Protein AF-A0AAV4IBR4-F1 (afdb_monomer_lite)

pLDDT: mean 72.51, std 23.42, range [18.38, 96.25]

Structure (mmCIF, N/CA/C/O backbone):
data_AF-A0AAV4IBR4-F1
#
_entry.id   AF-A0AAV4IBR4-F1
#
loop_
_atom_site.group_PDB
_atom_site.id
_atom_site.type_symbol
_atom_site.label_atom_id
_atom_site.label_alt_id
_atom_site.label_comp_id
_atom_s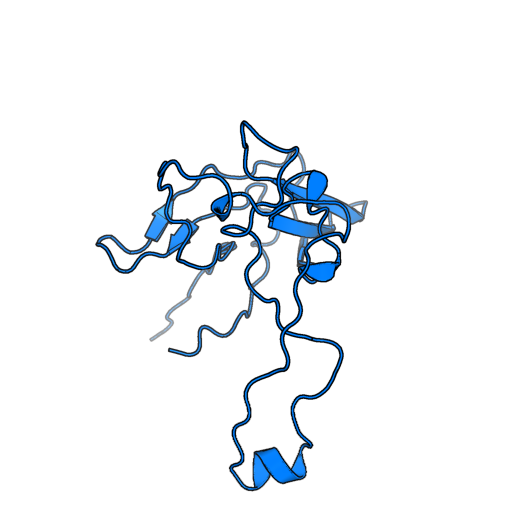ite.label_asym_id
_atom_site.label_entity_id
_atom_site.label_seq_id
_atom_site.pdbx_PDB_ins_code
_atom_site.Cartn_x
_atom_site.Cartn_y
_atom_site.Cartn_z
_atom_site.occupancy
_atom_site.B_iso_or_equiv
_atom_site.auth_seq_id
_atom_site.auth_comp_id
_atom_site.auth_asym_id
_atom_site.auth_atom_id
_atom_site.pdbx_PDB_model_num
ATOM 1 N N . MET A 1 1 ? -4.485 12.584 15.813 1.00 20.80 1 MET A N 1
ATOM 2 C CA . MET A 1 1 ? -4.751 13.015 14.426 1.00 20.80 1 MET A CA 1
ATOM 3 C C . MET A 1 1 ? -5.200 11.791 13.635 1.00 20.80 1 MET A C 1
ATOM 5 O O . MET A 1 1 ? -4.378 10.966 13.265 1.00 20.80 1 MET A O 1
ATOM 9 N N . LEU A 1 2 ? -6.513 11.580 13.497 1.00 18.38 2 LEU A N 1
ATOM 10 C CA . LEU A 1 2 ? -7.057 10.516 12.647 1.00 18.38 2 LEU A CA 1
ATOM 11 C C . LEU A 1 2 ? -6.810 10.936 11.200 1.00 18.38 2 LEU A C 1
ATOM 13 O O . LEU A 1 2 ? -7.615 11.663 10.620 1.00 18.38 2 LEU A O 1
ATOM 17 N N . VAL A 1 3 ? -5.685 10.517 10.624 1.00 21.81 3 VAL A N 1
ATOM 18 C CA . VAL A 1 3 ? -5.515 10.583 9.174 1.00 21.81 3 VAL A CA 1
ATOM 19 C C . VAL A 1 3 ? -6.497 9.565 8.604 1.00 21.81 3 VAL A C 1
ATOM 21 O O . VAL A 1 3 ? -6.212 8.370 8.523 1.00 21.81 3 VAL A O 1
ATOM 24 N N . LYS A 1 4 ? -7.716 10.027 8.296 1.00 20.81 4 LYS A N 1
ATOM 25 C CA . LYS A 1 4 ? -8.662 9.281 7.468 1.00 20.81 4 LYS A CA 1
ATOM 26 C C . LYS A 1 4 ? -7.891 8.877 6.215 1.00 20.81 4 LYS A C 1
ATOM 28 O O . LYS A 1 4 ? -7.502 9.742 5.435 1.00 20.81 4 LYS A O 1
ATOM 33 N N . LYS A 1 5 ? -7.664 7.574 6.027 1.00 30.12 5 LYS A N 1
ATOM 34 C CA . LYS A 1 5 ? -7.152 6.996 4.776 1.00 30.12 5 LYS A CA 1
ATOM 35 C C . LYS A 1 5 ? -8.236 7.083 3.694 1.00 30.12 5 LYS A C 1
ATOM 37 O O . LYS A 1 5 ? -8.685 6.070 3.177 1.00 30.12 5 LYS A O 1
ATOM 42 N N . ASN A 1 6 ? -8.684 8.293 3.384 1.00 23.34 6 ASN A N 1
ATOM 43 C CA . ASN A 1 6 ? -9.479 8.570 2.201 1.00 23.34 6 ASN A CA 1
ATOM 44 C C . ASN A 1 6 ? -8.483 8.988 1.122 1.00 23.34 6 ASN A C 1
ATOM 46 O O . ASN A 1 6 ? -8.128 10.157 1.000 1.00 23.34 6 ASN A O 1
ATOM 50 N N . ILE A 1 7 ? -7.959 7.986 0.416 1.00 37.97 7 ILE A N 1
ATOM 51 C CA . ILE A 1 7 ? -7.126 8.176 -0.769 1.00 37.97 7 ILE A CA 1
ATOM 52 C C . ILE A 1 7 ? -8.068 8.701 -1.852 1.00 37.97 7 ILE A C 1
ATOM 54 O O . ILE A 1 7 ? -8.858 7.938 -2.404 1.00 37.97 7 ILE A O 1
ATOM 58 N N . ASN A 1 8 ? -8.033 10.007 -2.107 1.00 37.84 8 ASN A N 1
ATOM 59 C CA . ASN A 1 8 ? -8.695 10.559 -3.279 1.00 37.84 8 ASN A CA 1
ATOM 60 C C . ASN A 1 8 ? -7.898 10.151 -4.523 1.00 37.84 8 ASN A C 1
ATOM 62 O O . ASN A 1 8 ? -6.667 10.196 -4.541 1.00 37.84 8 ASN A O 1
ATOM 66 N N . TYR A 1 9 ? -8.640 9.672 -5.519 1.00 44.72 9 TYR A N 1
ATOM 67 C CA . TYR A 1 9 ? -8.151 9.147 -6.786 1.00 44.72 9 TYR A CA 1
ATOM 68 C C . TYR A 1 9 ? -7.224 10.152 -7.479 1.00 44.72 9 TYR A C 1
ATOM 70 O O . TYR A 1 9 ? -7.432 11.360 -7.342 1.00 44.72 9 TYR A O 1
ATOM 78 N N . PRO A 1 10 ? -6.216 9.687 -8.236 1.00 53.97 10 PRO A N 1
ATOM 79 C CA . PRO A 1 10 ? -5.405 10.608 -9.011 1.00 53.97 10 PRO A CA 1
ATOM 80 C C . PRO A 1 10 ? -6.324 11.343 -9.998 1.00 53.97 10 PRO A C 1
ATOM 82 O O . PRO A 1 10 ? -7.339 10.783 -10.424 1.00 53.97 10 PRO A O 1
ATOM 85 N N . SER A 1 11 ? -6.022 12.604 -10.319 1.00 55.28 11 SER A N 1
ATOM 86 C CA . SER A 1 11 ? -6.876 13.374 -11.225 1.00 55.28 11 SER A CA 1
ATOM 87 C C . SER A 1 11 ? -6.986 12.653 -12.563 1.00 55.28 11 SER A C 1
ATOM 89 O O . SER A 1 11 ? -5.979 12.240 -13.139 1.00 55.28 11 SER A O 1
ATOM 91 N N . GLN A 1 12 ? -8.219 12.476 -13.035 1.00 61.97 12 GLN A N 1
ATOM 92 C CA . GLN A 1 12 ? -8.509 11.916 -14.349 1.00 61.97 12 GLN A CA 1
ATOM 93 C C . GLN A 1 12 ? -7.636 12.614 -15.403 1.00 61.97 12 GLN A C 1
ATOM 95 O O . GLN A 1 12 ? -7.651 13.839 -15.504 1.00 61.97 12 GLN A O 1
ATOM 100 N N . GLY A 1 13 ? -6.859 11.840 -16.162 1.00 67.06 13 GLY A N 1
ATOM 101 C CA . GLY A 1 13 ? -5.934 12.366 -17.170 1.00 67.06 13 GLY A CA 1
ATOM 102 C C . GLY A 1 13 ? -4.465 12.444 -16.736 1.00 67.06 13 GLY A C 1
ATOM 103 O O . GLY A 1 13 ? -3.596 12.611 -17.596 1.00 67.06 13 GLY A O 1
ATOM 104 N N . ASP A 1 14 ? -4.148 12.272 -15.449 1.00 74.62 14 ASP A N 1
ATOM 105 C CA . ASP A 1 14 ? -2.760 12.251 -14.982 1.00 74.62 14 ASP A CA 1
ATOM 106 C C . ASP A 1 14 ? -2.045 10.964 -15.446 1.00 74.62 14 ASP A C 1
ATOM 108 O O . ASP A 1 14 ? -2.630 9.891 -15.585 1.00 74.62 14 ASP A O 1
ATOM 112 N N . ARG A 1 15 ? -0.734 11.057 -15.685 1.00 83.31 15 ARG A N 1
ATOM 113 C CA . ARG A 1 15 ? 0.138 9.910 -16.031 1.00 83.31 15 ARG A CA 1
ATOM 114 C C . ARG A 1 15 ? 1.161 9.600 -14.944 1.00 83.31 15 ARG A C 1
ATOM 116 O O . ARG A 1 15 ? 2.048 8.769 -15.125 1.00 83.31 15 ARG A O 1
ATOM 123 N N . ILE A 1 16 ? 1.088 10.322 -13.831 1.00 81.69 16 ILE A N 1
ATOM 124 C CA . ILE A 1 16 ? 2.091 10.295 -12.775 1.00 81.69 16 ILE A CA 1
ATOM 125 C C . ILE A 1 16 ? 1.373 10.174 -11.439 1.00 81.69 16 ILE A C 1
ATOM 127 O O . ILE A 1 16 ? 0.507 10.984 -11.119 1.00 81.69 16 ILE A O 1
ATOM 131 N N . ILE A 1 17 ? 1.762 9.178 -10.650 1.00 79.56 17 ILE A N 1
ATOM 132 C CA . ILE A 1 17 ? 1.377 9.077 -9.247 1.00 79.56 17 ILE A CA 1
ATOM 133 C C . ILE A 1 17 ? 2.534 9.650 -8.437 1.00 79.56 17 ILE A C 1
ATOM 135 O O . ILE A 1 17 ? 3.619 9.069 -8.374 1.00 79.56 17 ILE A O 1
ATOM 139 N N . ASN A 1 18 ? 2.302 10.818 -7.844 1.00 79.06 18 ASN A N 1
ATOM 140 C CA . ASN A 1 18 ? 3.243 11.401 -6.897 1.00 79.06 18 ASN A CA 1
ATOM 141 C C . ASN A 1 18 ? 3.145 10.655 -5.566 1.00 79.06 18 ASN A C 1
ATOM 143 O O . ASN A 1 18 ? 2.062 10.266 -5.134 1.00 79.06 18 ASN A O 1
ATOM 147 N N . THR A 1 19 ? 4.291 10.452 -4.935 1.00 73.69 19 THR A N 1
ATOM 148 C CA . THR A 1 19 ? 4.430 9.736 -3.667 1.00 73.69 19 THR A CA 1
ATOM 149 C C . THR A 1 19 ? 5.202 10.614 -2.706 1.00 73.69 19 THR A C 1
ATOM 151 O O . THR A 1 19 ? 6.195 11.221 -3.105 1.00 73.69 19 THR A O 1
ATOM 154 N N . TYR A 1 20 ? 4.757 10.660 -1.457 1.00 76.88 20 TYR A N 1
ATOM 155 C CA . TYR A 1 20 ? 5.366 11.471 -0.416 1.00 76.88 20 TYR A CA 1
ATOM 156 C C . TYR A 1 20 ? 5.547 10.632 0.841 1.00 76.88 20 TYR A C 1
ATOM 158 O O . TYR A 1 20 ? 4.702 9.799 1.167 1.00 76.88 20 TYR A O 1
ATOM 166 N N . GLU A 1 21 ? 6.636 10.874 1.547 1.00 75.62 21 GLU A N 1
ATOM 167 C CA . GLU A 1 21 ? 6.877 10.372 2.887 1.00 75.62 21 GLU A CA 1
ATOM 168 C C . GLU A 1 21 ? 6.500 11.456 3.896 1.00 75.62 21 GLU A C 1
ATOM 170 O O . GLU A 1 21 ? 6.821 12.631 3.712 1.00 75.62 21 GLU A O 1
ATOM 175 N N . VAL A 1 22 ? 5.776 11.057 4.941 1.00 76.75 22 VAL A N 1
ATOM 176 C CA . VAL A 1 22 ? 5.350 11.955 6.016 1.00 76.75 22 VAL A CA 1
ATOM 177 C C . VAL A 1 22 ? 6.250 11.718 7.223 1.00 76.75 22 VAL A C 1
ATOM 179 O O . VAL A 1 22 ? 6.359 10.579 7.672 1.00 76.75 22 VAL A O 1
ATOM 182 N N . SER A 1 23 ? 6.859 12.773 7.758 1.00 76.44 23 SER A N 1
ATOM 183 C CA . SER A 1 23 ? 7.702 12.725 8.959 1.00 76.44 23 SER A CA 1
ATOM 184 C C . SER A 1 23 ? 7.342 13.848 9.934 1.00 76.44 23 SER A C 1
ATOM 186 O O . SER A 1 23 ? 6.722 14.848 9.571 1.00 76.44 23 SER A O 1
ATOM 188 N N . GLU A 1 24 ? 7.728 13.680 11.196 1.00 80.94 24 GLU A N 1
ATOM 189 C CA . GLU A 1 24 ? 7.592 14.710 12.233 1.00 80.94 24 GLU A CA 1
ATOM 190 C C . GLU A 1 24 ? 8.640 15.823 12.079 1.00 80.94 24 GLU A C 1
ATOM 192 O O . GLU A 1 24 ? 8.451 16.920 12.595 1.00 80.94 24 GLU A O 1
ATOM 197 N N . GLU A 1 25 ? 9.709 15.572 11.323 1.00 80.06 25 GLU A N 1
ATOM 198 C CA . GLU A 1 25 ? 10.757 16.549 11.024 1.00 80.06 25 GLU A CA 1
ATOM 199 C C . GLU A 1 25 ? 10.328 17.495 9.897 1.00 80.06 25 GLU A C 1
ATOM 201 O O . GLU A 1 25 ? 9.727 17.056 8.916 1.00 80.06 25 GLU A O 1
ATOM 206 N N . GLU A 1 26 ? 10.653 18.785 10.006 1.00 77.12 26 GLU A N 1
ATOM 207 C CA . GLU A 1 26 ? 10.455 19.766 8.929 1.00 77.12 26 GLU A CA 1
ATOM 208 C C . GLU A 1 26 ? 11.218 19.325 7.657 1.00 77.12 26 GLU A C 1
ATOM 210 O O . GLU A 1 26 ? 12.366 18.888 7.775 1.00 77.12 26 GLU A O 1
ATOM 215 N N . PRO A 1 27 ? 10.647 19.415 6.433 1.00 85.06 27 PRO A N 1
ATOM 216 C CA . PRO A 1 27 ? 9.380 20.043 6.017 1.00 85.06 27 PRO A CA 1
ATOM 217 C C . PRO A 1 27 ? 8.115 19.167 6.139 1.00 85.06 27 PRO A C 1
ATOM 219 O O . PRO A 1 27 ? 7.102 19.458 5.503 1.00 85.06 27 PRO A O 1
ATOM 222 N N . HIS A 1 28 ? 8.151 18.093 6.927 1.00 74.69 28 HIS A N 1
ATOM 223 C CA . HIS A 1 28 ? 7.089 17.106 7.182 1.00 74.69 28 HIS A CA 1
ATOM 224 C C . HIS A 1 28 ? 6.661 16.247 5.990 1.00 74.69 28 HIS A C 1
ATOM 226 O O . HIS A 1 28 ? 6.242 15.110 6.186 1.00 74.69 28 HIS A O 1
ATOM 232 N N . LEU A 1 29 ? 6.758 16.760 4.763 1.00 74.81 29 LEU A N 1
ATOM 233 C CA . LEU A 1 29 ? 6.446 16.054 3.526 1.00 74.81 29 LEU A CA 1
ATOM 234 C C . LEU A 1 29 ? 7.687 15.978 2.642 1.00 74.81 29 LEU A C 1
ATOM 236 O O . LEU A 1 29 ? 8.153 16.981 2.103 1.00 74.81 29 LEU A O 1
ATOM 240 N N . PHE A 1 30 ? 8.183 14.766 2.440 1.00 74.00 30 PHE A N 1
ATOM 241 C CA . PHE A 1 30 ? 9.359 14.488 1.632 1.00 74.00 30 PHE A CA 1
ATOM 242 C C . PHE A 1 30 ? 8.912 13.848 0.323 1.00 74.00 30 PHE A C 1
ATOM 244 O O . PHE A 1 30 ? 8.272 12.799 0.316 1.00 74.00 30 PHE A O 1
ATOM 251 N N . ALA A 1 31 ? 9.200 14.494 -0.807 1.00 74.56 31 ALA A N 1
ATOM 252 C CA . ALA A 1 31 ? 8.838 13.950 -2.110 1.00 74.56 31 ALA A CA 1
ATOM 253 C C . ALA A 1 31 ? 9.668 12.694 -2.415 1.00 74.56 31 ALA A C 1
ATOM 255 O O . ALA A 1 31 ? 10.898 12.738 -2.431 1.00 74.56 31 ALA A O 1
ATOM 256 N N . CYS A 1 32 ? 8.992 11.582 -2.694 1.00 74.69 32 CYS A N 1
ATOM 257 C CA . CYS A 1 32 ? 9.620 10.350 -3.159 1.00 74.69 32 CYS A CA 1
ATOM 258 C C . CYS A 1 32 ? 9.630 10.291 -4.696 1.00 74.69 32 CYS A C 1
ATOM 260 O O . CYS A 1 32 ? 9.004 11.106 -5.380 1.00 74.69 32 CYS A O 1
ATOM 262 N N . ALA A 1 33 ? 10.325 9.295 -5.250 1.00 76.44 33 ALA A N 1
ATOM 263 C CA . ALA A 1 33 ? 10.396 9.092 -6.693 1.00 76.44 33 ALA A CA 1
ATOM 264 C C . ALA A 1 33 ? 8.989 8.898 -7.304 1.00 76.44 33 ALA A C 1
ATOM 266 O O . ALA A 1 33 ? 8.276 7.982 -6.892 1.00 76.44 33 ALA A O 1
ATOM 267 N N . PRO A 1 34 ? 8.583 9.718 -8.293 1.00 76.88 34 PRO A N 1
ATOM 268 C CA . PRO A 1 34 ? 7.250 9.629 -8.873 1.00 76.88 34 PRO A CA 1
ATOM 269 C C . PRO A 1 34 ? 7.090 8.350 -9.697 1.00 76.88 34 PRO A C 1
ATOM 271 O O . PRO A 1 34 ? 7.967 7.987 -10.486 1.00 76.88 34 PRO A O 1
ATOM 274 N N . PHE A 1 35 ? 5.927 7.712 -9.584 1.00 77.88 35 PHE A N 1
ATOM 275 C CA . PHE A 1 35 ? 5.580 6.554 -10.398 1.00 77.88 35 PHE A CA 1
ATOM 276 C C . PHE A 1 35 ? 4.972 7.023 -11.724 1.00 77.88 35 PHE A C 1
ATOM 278 O O . PHE A 1 35 ? 3.875 7.586 -11.755 1.00 77.88 35 PHE A O 1
ATOM 285 N N . LYS A 1 36 ? 5.704 6.826 -12.822 1.00 84.62 36 LYS A N 1
ATOM 286 C CA . LYS A 1 36 ? 5.307 7.263 -14.167 1.00 84.62 36 LYS A CA 1
ATOM 287 C C . LYS A 1 36 ? 4.645 6.126 -14.935 1.00 84.62 36 LYS A C 1
ATOM 289 O O . LYS A 1 36 ? 5.065 4.978 -14.848 1.00 84.62 36 LYS A O 1
ATOM 294 N N . MET A 1 37 ? 3.628 6.473 -15.709 1.00 84.19 37 MET A N 1
ATOM 295 C CA . MET A 1 37 ? 2.826 5.554 -16.506 1.00 84.19 37 MET A CA 1
ATOM 296 C C . MET A 1 37 ? 2.770 6.043 -17.954 1.00 84.19 37 MET A C 1
ATOM 298 O O . MET A 1 37 ? 2.839 7.243 -18.212 1.00 84.19 37 MET A O 1
ATOM 302 N N . GLU A 1 38 ? 2.652 5.116 -18.902 1.00 87.06 38 GLU A N 1
ATOM 303 C CA . GLU A 1 38 ? 2.557 5.456 -20.329 1.00 87.06 38 GLU A CA 1
ATOM 304 C C . GLU A 1 38 ? 1.183 6.037 -20.680 1.00 87.06 38 GLU A C 1
ATOM 306 O O . GLU A 1 38 ? 1.072 7.033 -21.398 1.00 87.06 38 GLU A O 1
ATOM 311 N N . THR A 1 39 ? 0.135 5.432 -20.122 1.00 86.62 39 THR A N 1
ATOM 312 C CA . THR A 1 39 ? -1.265 5.782 -20.348 1.00 86.62 39 THR A CA 1
ATOM 313 C C . THR A 1 39 ? -1.804 6.673 -19.234 1.00 86.62 39 THR A C 1
ATOM 315 O O . THR A 1 39 ? -1.338 6.642 -18.090 1.00 86.62 39 THR A O 1
ATOM 318 N N . ALA A 1 40 ? -2.778 7.514 -19.585 1.00 85.31 40 ALA A N 1
ATOM 319 C CA . ALA A 1 40 ? -3.481 8.334 -18.610 1.00 85.31 40 ALA A CA 1
ATOM 320 C C . ALA A 1 40 ? -4.355 7.453 -17.715 1.00 85.31 40 ALA A C 1
ATOM 322 O O . ALA A 1 40 ? -4.995 6.509 -18.179 1.00 85.31 40 ALA A O 1
ATOM 323 N N . LEU A 1 41 ? -4.378 7.770 -16.426 1.00 81.81 41 LEU A N 1
ATOM 324 C CA . LEU A 1 41 ? -5.268 7.117 -15.483 1.00 81.81 41 LEU A CA 1
ATOM 325 C C . LEU A 1 41 ? -6.663 7.746 -15.555 1.00 81.81 41 LEU A C 1
ATOM 327 O O . LEU A 1 41 ? -6.819 8.968 -15.622 1.00 81.81 41 LEU A O 1
ATOM 331 N N . GLN A 1 42 ? -7.680 6.901 -15.465 1.00 85.31 42 GLN A N 1
ATOM 332 C CA . GLN A 1 42 ? -9.051 7.325 -15.185 1.00 85.31 42 GLN A CA 1
ATOM 333 C C . GLN A 1 42 ? -9.399 7.152 -13.704 1.00 85.31 42 GLN A C 1
ATOM 335 O O . GLN A 1 42 ? -10.201 7.899 -13.155 1.00 85.31 42 GLN A O 1
ATOM 340 N N . GLY A 1 43 ? -8.772 6.177 -13.044 1.00 81.00 43 GLY A N 1
ATOM 341 C CA . GLY A 1 43 ? -8.950 5.910 -11.624 1.00 81.00 43 GLY A CA 1
ATOM 342 C C . GLY A 1 43 ? -7.939 4.891 -11.114 1.00 81.00 43 GLY A C 1
ATOM 343 O O . GLY A 1 43 ? -7.335 4.153 -11.890 1.00 81.00 43 GLY A O 1
ATOM 344 N N . VAL A 1 44 ? -7.739 4.854 -9.798 1.00 81.62 44 VAL A N 1
ATOM 345 C CA . VAL A 1 44 ? -6.855 3.894 -9.121 1.00 81.62 44 VAL A CA 1
ATOM 346 C C . VAL A 1 44 ? -7.494 3.444 -7.813 1.00 81.62 44 VAL A C 1
ATOM 348 O O . VAL A 1 44 ? -7.894 4.273 -7.006 1.00 81.62 44 VAL A O 1
ATOM 351 N N . SER A 1 45 ? -7.549 2.139 -7.566 1.00 83.50 45 SER A N 1
ATOM 352 C CA . SER A 1 45 ? -8.026 1.568 -6.308 1.00 83.50 45 SER A CA 1
ATOM 353 C C . SER A 1 45 ? -6.927 0.748 -5.648 1.00 83.50 45 SER A C 1
ATOM 355 O O . SER A 1 45 ? -6.431 -0.216 -6.229 1.00 83.50 45 SER A O 1
ATOM 357 N N . PHE A 1 46 ? -6.540 1.125 -4.430 1.00 83.00 46 PHE A N 1
ATOM 358 C CA . PHE A 1 46 ? -5.558 0.375 -3.653 1.00 83.00 46 PHE A CA 1
ATOM 359 C C . PHE A 1 46 ? -6.185 -0.851 -3.004 1.00 83.00 46 PHE A C 1
ATOM 361 O O . PHE A 1 46 ? -7.277 -0.804 -2.438 1.00 83.00 46 PHE A O 1
ATOM 368 N N . LEU A 1 47 ? -5.444 -1.951 -3.043 1.00 83.81 47 LEU A N 1
ATOM 369 C CA . LEU A 1 47 ? -5.831 -3.196 -2.414 1.00 83.81 47 LEU A CA 1
ATOM 370 C C . LEU A 1 47 ? -5.359 -3.254 -0.951 1.00 83.81 47 LEU A C 1
ATOM 372 O O . LEU A 1 47 ? -4.374 -2.610 -0.577 1.00 83.81 47 LEU A O 1
ATOM 376 N N . PRO A 1 48 ? -6.024 -4.058 -0.101 1.00 86.19 48 PRO A N 1
ATOM 377 C CA . PRO A 1 48 ? -5.609 -4.235 1.286 1.00 86.19 48 PRO A CA 1
ATOM 378 C C . PRO A 1 48 ? -4.192 -4.811 1.402 1.00 86.19 48 PRO A C 1
ATOM 380 O O . PRO A 1 48 ? -3.820 -5.719 0.666 1.00 86.19 48 PRO A O 1
ATOM 383 N N . LYS A 1 49 ? -3.428 -4.383 2.412 1.00 82.19 49 LYS A N 1
ATOM 384 C CA . LYS A 1 49 ? -2.028 -4.809 2.617 1.00 82.19 49 LYS A CA 1
ATOM 385 C C . LYS A 1 49 ? -1.834 -6.338 2.646 1.00 82.19 49 LYS A C 1
ATOM 387 O O . LYS A 1 49 ? -0.803 -6.828 2.207 1.00 82.19 49 LYS A O 1
ATOM 392 N N . ARG A 1 50 ? -2.845 -7.099 3.086 1.00 86.44 50 ARG A N 1
ATOM 393 C CA . ARG A 1 50 ? -2.821 -8.576 3.128 1.00 86.44 50 ARG A CA 1
ATOM 394 C C . ARG A 1 50 ? -2.641 -9.258 1.768 1.00 86.44 50 ARG A C 1
ATOM 396 O O . ARG A 1 50 ? -2.307 -10.433 1.746 1.00 86.44 50 ARG A O 1
ATOM 403 N N . VAL A 1 51 ? -2.951 -8.575 0.661 1.00 89.50 51 VAL A N 1
ATOM 404 C CA . VAL A 1 51 ? -2.779 -9.139 -0.689 1.00 89.50 51 VAL A CA 1
ATOM 405 C C . VAL A 1 51 ? -1.424 -8.797 -1.305 1.00 89.50 51 VAL A C 1
ATOM 407 O O . VAL A 1 51 ? -1.145 -9.243 -2.415 1.00 89.50 51 VAL A O 1
ATOM 410 N N . CYS A 1 52 ? -0.618 -7.977 -0.624 1.00 88.12 52 CYS A N 1
ATOM 411 C CA . CYS A 1 52 ? 0.708 -7.622 -1.103 1.00 88.12 52 CYS A CA 1
ATOM 412 C C . CYS A 1 52 ? 1.652 -8.824 -0.987 1.00 88.12 52 CYS A C 1
ATOM 414 O O . CYS A 1 52 ? 1.591 -9.584 -0.018 1.00 88.12 52 CYS A O 1
ATOM 416 N N . ASP A 1 53 ? 2.546 -8.969 -1.956 1.00 92.19 53 ASP A N 1
ATOM 417 C CA . ASP A 1 53 ? 3.613 -9.958 -1.921 1.00 92.19 53 ASP A CA 1
ATOM 418 C C . ASP A 1 53 ? 4.741 -9.490 -0.992 1.00 92.19 53 ASP A C 1
ATOM 420 O O . ASP A 1 53 ? 5.582 -8.654 -1.330 1.00 92.19 53 ASP A O 1
ATOM 424 N N . VAL A 1 54 ? 4.743 -10.060 0.210 1.00 91.25 54 VAL A N 1
ATOM 425 C CA . VAL A 1 54 ? 5.722 -9.768 1.260 1.00 91.25 54 VAL A CA 1
ATOM 426 C C . VAL A 1 54 ? 7.140 -10.190 0.864 1.00 91.25 54 VAL A C 1
ATOM 428 O O . VAL A 1 54 ? 8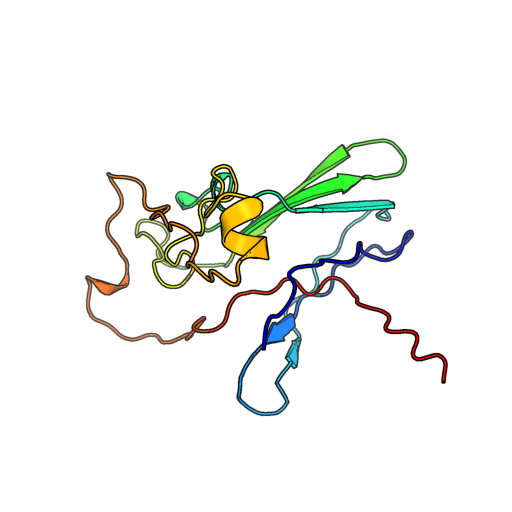.101 -9.544 1.278 1.00 91.25 54 VAL A O 1
ATOM 431 N N . ARG A 1 55 ? 7.292 -11.241 0.048 1.00 90.94 55 ARG A N 1
ATOM 432 C CA . ARG A 1 55 ? 8.611 -11.732 -0.387 1.00 90.94 55 ARG A CA 1
ATOM 433 C C . ARG A 1 55 ? 9.213 -10.837 -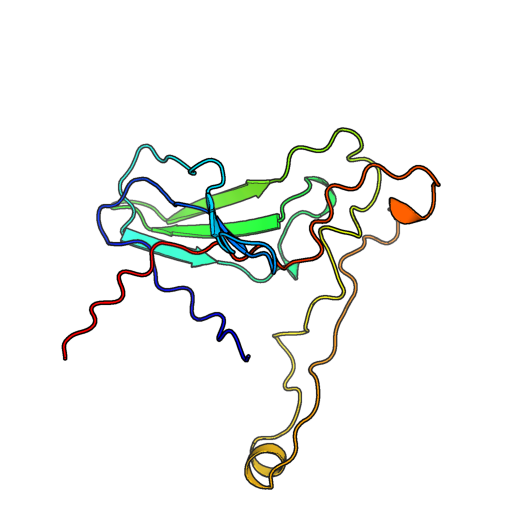1.456 1.00 90.94 55 ARG A C 1
ATOM 435 O O . ARG A 1 55 ? 10.418 -10.616 -1.464 1.00 90.94 55 ARG A O 1
ATOM 442 N N . ALA A 1 56 ? 8.368 -10.287 -2.323 1.00 90.19 56 ALA A N 1
ATOM 443 C CA . ALA A 1 56 ? 8.770 -9.293 -3.311 1.00 90.19 56 ALA A CA 1
ATOM 444 C C . ALA A 1 56 ? 8.970 -7.886 -2.714 1.00 90.19 56 ALA A C 1
ATOM 446 O O . ALA A 1 56 ? 9.270 -6.949 -3.451 1.00 90.19 56 ALA A O 1
ATOM 447 N N . VAL A 1 57 ? 8.804 -7.716 -1.394 1.00 86.69 57 VAL A N 1
ATOM 448 C CA . VAL A 1 57 ? 8.881 -6.414 -0.713 1.00 86.69 57 VAL A CA 1
ATOM 449 C C . VAL A 1 57 ? 7.888 -5.404 -1.325 1.00 86.69 57 VAL A C 1
ATOM 451 O O . VAL A 1 57 ? 8.149 -4.204 -1.459 1.00 86.69 57 VAL A O 1
ATOM 454 N N . GLU A 1 58 ? 6.710 -5.900 -1.720 1.00 85.56 58 GLU A N 1
ATOM 455 C CA . GLU A 1 58 ? 5.607 -5.081 -2.214 1.00 85.56 58 GLU A CA 1
ATOM 456 C C . GLU A 1 58 ? 4.932 -4.358 -1.045 1.00 85.56 58 GLU A C 1
ATOM 458 O O . GLU A 1 58 ? 4.340 -4.969 -0.148 1.00 85.56 58 GLU A O 1
ATOM 463 N N . VAL A 1 59 ? 5.011 -3.030 -1.043 1.00 83.94 59 VAL A N 1
ATOM 464 C CA . VAL A 1 59 ? 4.428 -2.192 0.007 1.00 83.94 59 VAL A CA 1
ATOM 465 C C . VAL A 1 59 ? 3.000 -1.767 -0.306 1.00 83.94 59 VAL A C 1
ATOM 467 O O . VAL A 1 59 ? 2.236 -1.525 0.632 1.00 83.94 59 VAL A O 1
ATOM 470 N N . ALA A 1 60 ? 2.623 -1.703 -1.578 1.00 85.50 60 ALA A N 1
ATOM 471 C CA . ALA A 1 60 ? 1.256 -1.440 -1.992 1.00 85.50 60 ALA A CA 1
ATOM 472 C C . ALA A 1 60 ? 0.966 -2.121 -3.327 1.00 85.50 60 ALA A C 1
ATOM 474 O O . ALA A 1 60 ? 1.827 -2.198 -4.201 1.00 85.50 60 ALA A O 1
ATOM 475 N N . ARG A 1 61 ? -0.283 -2.554 -3.485 1.00 85.25 61 ARG A N 1
ATOM 476 C CA . ARG A 1 61 ? -0.835 -3.045 -4.743 1.00 85.25 61 ARG A CA 1
ATOM 477 C C . ARG A 1 61 ? -2.096 -2.264 -5.055 1.00 85.25 61 ARG A C 1
ATOM 479 O O . ARG A 1 61 ? -2.866 -1.961 -4.144 1.00 85.25 61 ARG A O 1
ATOM 486 N N . ALA A 1 62 ? -2.322 -1.947 -6.316 1.00 85.38 62 ALA A N 1
ATOM 487 C CA . ALA A 1 62 ? -3.516 -1.255 -6.763 1.00 85.38 62 ALA A CA 1
ATOM 488 C C . ALA A 1 62 ? -3.983 -1.781 -8.120 1.00 85.38 62 ALA A C 1
ATOM 490 O O . ALA A 1 62 ? -3.229 -2.415 -8.850 1.00 85.38 62 ALA A O 1
ATOM 491 N N . TRP A 1 63 ? -5.230 -1.488 -8.458 1.00 86.94 63 TRP A N 1
ATOM 492 C CA . TRP A 1 63 ? -5.741 -1.587 -9.817 1.00 86.94 63 TRP A CA 1
ATOM 493 C C . TRP A 1 63 ? -5.891 -0.182 -10.376 1.00 86.94 63 TRP A C 1
ATOM 495 O O . TRP A 1 63 ? -6.497 0.667 -9.722 1.00 86.94 63 TRP A O 1
ATOM 505 N N . ARG A 1 64 ? -5.354 0.067 -11.569 1.00 85.50 64 ARG A N 1
ATOM 506 C CA . ARG A 1 64 ? -5.642 1.279 -12.336 1.00 85.50 64 ARG A CA 1
ATOM 507 C C . ARG A 1 64 ? -6.668 0.991 -13.417 1.00 85.50 64 ARG A C 1
ATOM 509 O O . ARG A 1 64 ? -6.645 -0.073 -14.030 1.00 85.50 64 ARG A O 1
ATOM 516 N N . LEU A 1 65 ? -7.529 1.965 -13.658 1.00 86.62 65 LEU A N 1
ATOM 517 C CA . LEU A 1 65 ? -8.420 2.013 -14.803 1.00 86.62 65 LEU A CA 1
ATOM 518 C C . LEU A 1 65 ? -7.784 2.901 -15.873 1.00 86.62 65 LEU A C 1
ATOM 520 O O . LEU A 1 65 ? -7.427 4.050 -15.591 1.00 86.62 65 LEU A O 1
ATOM 524 N N . THR A 1 66 ? -7.640 2.356 -17.075 1.00 87.62 66 THR A N 1
ATOM 525 C CA . THR A 1 66 ? -7.256 3.082 -18.290 1.00 87.62 66 THR A CA 1
ATOM 526 C C . THR A 1 66 ? -8.484 3.254 -19.189 1.00 87.62 66 THR A C 1
ATOM 528 O O . THR A 1 66 ? -9.576 2.797 -18.855 1.00 87.62 66 THR A O 1
ATOM 531 N N . ASP A 1 67 ? -8.308 3.870 -20.358 1.00 87.31 67 ASP A N 1
ATOM 532 C CA . ASP A 1 67 ? -9.376 4.014 -21.355 1.00 87.31 67 ASP A CA 1
ATOM 533 C C . ASP A 1 67 ? -9.925 2.675 -21.875 1.00 87.31 67 ASP A C 1
ATOM 535 O O . ASP A 1 67 ? -11.054 2.616 -22.368 1.00 87.31 67 ASP A O 1
ATOM 539 N N . HIS A 1 68 ? -9.136 1.600 -21.800 1.00 89.12 68 HIS A N 1
ATOM 540 C CA . HIS A 1 68 ? -9.443 0.337 -22.479 1.00 89.12 68 HIS A CA 1
ATOM 541 C C . HIS A 1 68 ? -9.291 -0.904 -21.593 1.00 89.12 68 HIS A C 1
ATOM 543 O O . HIS A 1 68 ? -9.708 -1.991 -21.991 1.00 89.12 68 HIS A O 1
ATOM 549 N N . SER A 1 69 ? -8.680 -0.780 -20.415 1.00 92.38 69 SER A N 1
ATOM 550 C CA . SER A 1 69 ? -8.279 -1.921 -19.594 1.00 92.38 69 SER A CA 1
ATOM 551 C C . SER A 1 69 ? -8.244 -1.584 -18.103 1.00 92.38 69 SER A C 1
ATOM 553 O O . SER A 1 69 ? -8.142 -0.429 -17.684 1.00 92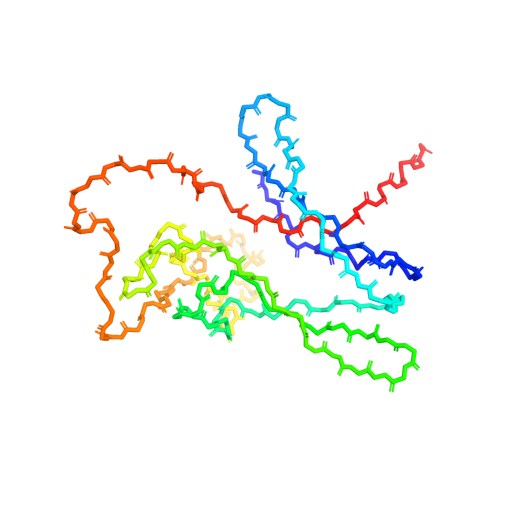.38 69 SER A O 1
ATOM 555 N N . VAL A 1 70 ? -8.292 -2.636 -17.286 1.00 92.00 70 VAL A N 1
ATOM 556 C CA . VAL A 1 70 ? -7.943 -2.578 -15.865 1.00 92.00 70 VAL A CA 1
ATOM 557 C C . VAL A 1 70 ? -6.596 -3.264 -15.697 1.00 92.00 70 VAL A C 1
ATOM 559 O O . VAL A 1 70 ? -6.429 -4.416 -16.093 1.00 92.00 70 VAL A O 1
ATOM 562 N N . GLU A 1 71 ? -5.631 -2.557 -15.120 1.00 91.94 71 GLU A N 1
ATOM 563 C CA . GLU A 1 71 ? -4.237 -2.999 -15.050 1.00 91.94 71 GLU A CA 1
ATOM 564 C C . GLU A 1 71 ? -3.722 -2.981 -13.613 1.00 91.94 71 GLU A C 1
ATOM 566 O O . GLU A 1 71 ? -4.066 -2.105 -12.817 1.00 91.94 71 GLU A O 1
ATOM 571 N N . GLY A 1 72 ? -2.904 -3.974 -13.268 1.00 90.81 72 GLY A N 1
ATOM 572 C CA . GLY A 1 72 ? -2.310 -4.086 -11.941 1.00 90.81 72 GLY A CA 1
ATOM 573 C C . GLY A 1 72 ? -1.149 -3.111 -11.772 1.00 90.81 72 GLY A C 1
ATOM 574 O O . GLY A 1 72 ? -0.296 -2.991 -12.648 1.00 90.81 72 GLY A O 1
ATOM 575 N N . LEU A 1 73 ? -1.105 -2.437 -10.627 1.00 87.44 73 LEU A N 1
ATOM 576 C CA . LEU A 1 73 ? 0.003 -1.603 -10.184 1.00 87.44 73 LEU A CA 1
ATOM 577 C C . LEU A 1 73 ? 0.610 -2.190 -8.915 1.00 87.44 73 LEU A C 1
ATOM 579 O O . LEU A 1 73 ? -0.100 -2.504 -7.959 1.00 87.44 73 LEU A O 1
ATOM 583 N N . THR A 1 74 ? 1.933 -2.261 -8.895 1.00 85.69 74 THR A N 1
ATOM 584 C CA . THR A 1 74 ? 2.713 -2.789 -7.780 1.00 85.69 74 THR A CA 1
ATOM 585 C C . T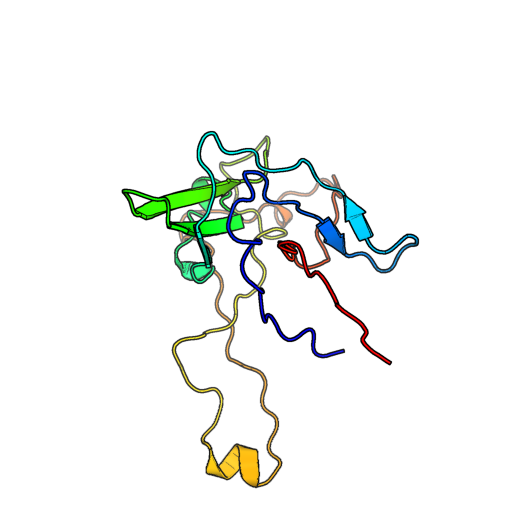HR A 1 74 ? 3.770 -1.768 -7.393 1.00 85.69 74 THR A C 1
ATOM 587 O O . THR A 1 74 ? 4.481 -1.236 -8.244 1.00 85.69 74 THR A O 1
ATOM 590 N N . PHE A 1 75 ? 3.859 -1.490 -6.096 1.00 83.75 75 PHE A N 1
ATOM 591 C CA . PHE A 1 75 ? 4.825 -0.571 -5.511 1.00 83.75 75 PHE A CA 1
ATOM 592 C C . PHE A 1 75 ? 5.745 -1.363 -4.588 1.00 83.75 75 PHE A C 1
ATOM 594 O O . PHE A 1 75 ? 5.290 -1.936 -3.596 1.00 83.75 75 PHE A O 1
ATOM 601 N N . THR A 1 76 ? 7.036 -1.389 -4.903 1.00 83.06 76 THR A N 1
ATOM 602 C CA . THR A 1 76 ? 8.059 -2.160 -4.181 1.00 83.06 76 THR A CA 1
ATOM 603 C C . THR A 1 76 ? 9.152 -1.246 -3.655 1.00 83.06 76 THR A C 1
ATOM 605 O O . THR A 1 76 ? 9.550 -0.300 -4.336 1.00 83.06 76 THR A O 1
ATOM 608 N N . VAL A 1 77 ? 9.679 -1.555 -2.471 1.00 82.31 77 VAL A N 1
ATOM 609 C CA . VAL A 1 77 ? 10.849 -0.857 -1.923 1.00 82.31 77 VAL A CA 1
ATOM 610 C C . VAL A 1 77 ? 12.105 -1.665 -2.260 1.00 82.31 77 VAL A C 1
ATOM 612 O O . VAL A 1 77 ? 12.167 -2.840 -1.897 1.00 82.31 77 VAL A O 1
ATOM 615 N N . PRO A 1 78 ? 13.118 -1.076 -2.923 1.00 81.81 78 PRO A N 1
ATOM 616 C CA . PRO A 1 78 ? 14.347 -1.793 -3.237 1.00 81.81 78 PRO A CA 1
ATOM 617 C C . PRO A 1 78 ? 15.101 -2.131 -1.942 1.00 81.81 78 PRO A C 1
ATOM 619 O O . PRO A 1 78 ? 15.495 -1.242 -1.186 1.00 81.81 78 PRO A O 1
ATOM 622 N N . ARG A 1 79 ? 15.300 -3.425 -1.672 1.00 82.75 79 ARG A N 1
ATOM 623 C CA . ARG A 1 79 ? 16.050 -3.934 -0.513 1.00 82.75 79 ARG A CA 1
ATOM 624 C C . ARG A 1 79 ? 17.131 -4.899 -0.972 1.00 82.75 79 ARG A C 1
ATOM 626 O O . ARG A 1 79 ? 16.936 -5.656 -1.912 1.00 82.75 79 ARG A O 1
ATOM 633 N N . VAL A 1 80 ? 18.264 -4.883 -0.272 1.00 80.31 80 VAL A N 1
ATOM 634 C CA . VAL A 1 80 ? 19.409 -5.758 -0.578 1.00 80.31 80 VAL A CA 1
ATOM 635 C C . VAL A 1 80 ? 19.168 -7.192 -0.098 1.00 80.31 80 VAL A C 1
ATOM 637 O O . VAL A 1 80 ? 19.599 -8.132 -0.752 1.00 80.31 80 VAL A O 1
ATOM 640 N N . LYS A 1 81 ? 18.477 -7.362 1.036 1.00 82.31 81 LYS A N 1
ATOM 641 C CA . LYS A 1 81 ? 18.264 -8.661 1.688 1.00 82.31 81 LYS A CA 1
ATOM 642 C C . LYS A 1 81 ? 16.791 -9.058 1.679 1.00 82.31 81 LYS A C 1
ATOM 644 O O . LYS A 1 81 ? 16.087 -8.834 2.663 1.00 82.31 81 LYS A O 1
ATOM 649 N N . MET A 1 82 ? 16.308 -9.578 0.556 1.00 83.94 82 MET A N 1
ATOM 650 C CA . MET A 1 82 ? 14.896 -9.950 0.363 1.00 83.94 82 MET A CA 1
ATOM 651 C C . MET A 1 82 ? 14.543 -11.328 0.953 1.00 83.94 82 MET A C 1
ATOM 653 O O . MET A 1 82 ? 13.371 -11.681 1.050 1.00 83.94 82 MET A O 1
ATOM 657 N N . GLU A 1 83 ? 15.541 -12.102 1.382 1.00 85.94 83 GLU A N 1
ATOM 658 C CA . GLU A 1 83 ? 15.380 -13.399 2.044 1.00 85.94 83 GLU A CA 1
ATOM 659 C C . GLU A 1 83 ? 14.799 -13.287 3.466 1.00 85.94 83 GLU A C 1
ATOM 661 O O . GLU A 1 83 ? 14.224 -14.245 3.985 1.00 85.94 83 GLU A O 1
ATOM 666 N N . PHE A 1 84 ? 14.904 -12.105 4.083 1.00 87.44 84 PHE A N 1
ATOM 667 C CA . PHE A 1 84 ? 14.345 -11.817 5.402 1.00 87.44 84 PHE A CA 1
ATOM 668 C C . PHE A 1 84 ? 13.010 -11.083 5.306 1.00 87.44 84 PHE A C 1
ATOM 670 O O . PHE A 1 84 ? 12.758 -10.287 4.399 1.00 87.44 84 PHE A O 1
ATOM 677 N N . PHE A 1 85 ? 12.158 -11.310 6.302 1.00 88.88 85 PHE A N 1
ATOM 678 C CA . PHE A 1 85 ? 10.935 -10.544 6.472 1.00 88.88 85 PHE A CA 1
ATOM 679 C C . PHE A 1 85 ? 11.269 -9.115 6.920 1.00 88.88 85 PHE A C 1
ATOM 681 O O . PHE A 1 85 ? 11.888 -8.915 7.967 1.00 88.88 85 PHE A O 1
ATOM 688 N N . GLN A 1 86 ? 10.838 -8.132 6.127 1.00 85.06 86 GLN A N 1
ATOM 689 C CA . GLN A 1 86 ? 11.066 -6.702 6.366 1.00 85.06 86 GLN A CA 1
ATOM 690 C C . GLN A 1 86 ? 10.061 -6.170 7.400 1.00 85.06 86 GLN A C 1
ATOM 692 O O . GLN A 1 86 ? 9.013 -5.621 7.062 1.00 85.06 86 GLN A O 1
ATOM 697 N N . ASP A 1 87 ? 10.330 -6.395 8.682 1.00 84.56 87 ASP A N 1
ATOM 698 C CA . ASP A 1 87 ? 9.399 -6.082 9.770 1.00 84.56 87 ASP A CA 1
ATOM 699 C C . ASP A 1 87 ? 9.214 -4.575 10.026 1.00 84.56 87 ASP A C 1
ATOM 701 O O . ASP A 1 87 ? 8.265 -4.172 10.695 1.00 84.56 87 ASP A O 1
ATOM 705 N N . ASP A 1 88 ? 10.088 -3.738 9.471 1.00 78.44 88 ASP A N 1
ATOM 706 C CA . ASP A 1 88 ? 9.920 -2.287 9.374 1.00 78.44 88 ASP A CA 1
ATOM 707 C C . ASP A 1 88 ? 8.869 -1.882 8.323 1.00 78.44 88 ASP A C 1
ATOM 709 O O . ASP A 1 88 ? 8.102 -0.950 8.547 1.00 78.44 88 ASP A O 1
ATOM 713 N N . LEU A 1 89 ? 8.762 -2.611 7.208 1.00 79.25 89 LEU A N 1
ATOM 714 C CA . LEU A 1 89 ? 7.792 -2.328 6.138 1.00 79.25 89 LEU A CA 1
ATOM 715 C C . LEU A 1 89 ? 6.402 -2.941 6.376 1.00 79.25 89 LEU A C 1
ATOM 717 O O . LEU A 1 89 ? 5.408 -2.491 5.786 1.00 79.25 89 LEU A O 1
ATOM 721 N N . TYR A 1 90 ? 6.326 -3.976 7.213 1.00 83.31 90 TYR A N 1
ATOM 722 C CA . TYR A 1 90 ? 5.104 -4.731 7.498 1.00 83.31 90 TYR A CA 1
ATOM 723 C C . TYR A 1 90 ? 4.803 -4.774 9.006 1.00 83.31 90 TYR A C 1
ATOM 725 O O . TYR A 1 90 ? 4.865 -5.848 9.618 1.00 83.31 90 TYR A O 1
ATOM 733 N N . PRO A 1 91 ? 4.432 -3.632 9.621 1.00 83.94 91 PRO A N 1
ATOM 734 C CA . PRO A 1 91 ? 3.951 -3.623 10.998 1.00 83.94 91 PRO A CA 1
ATOM 735 C C . PRO A 1 91 ? 2.657 -4.450 11.139 1.00 83.94 91 PRO A C 1
ATOM 737 O O . PRO A 1 91 ? 2.001 -4.758 10.131 1.00 83.94 91 PRO A O 1
ATOM 740 N N . PRO A 1 92 ? 2.246 -4.789 12.380 1.00 86.19 92 PRO A N 1
ATOM 741 C CA . PRO A 1 92 ? 0.962 -5.434 12.637 1.00 86.19 92 PRO A CA 1
ATOM 742 C C . PRO A 1 92 ? -0.176 -4.724 11.892 1.00 86.19 92 PRO A C 1
ATOM 744 O O . PRO A 1 92 ? -0.470 -3.549 12.109 1.00 86.19 92 PRO A O 1
ATOM 747 N N . THR A 1 93 ? -0.782 -5.438 10.948 1.00 86.00 93 THR A N 1
ATOM 748 C CA . THR A 1 93 ? -1.733 -4.892 9.980 1.00 86.00 93 THR A CA 1
ATOM 749 C C . THR A 1 93 ? -3.148 -5.069 10.500 1.00 86.00 93 THR A C 1
ATOM 751 O O . THR A 1 93 ? -3.527 -6.164 10.907 1.00 86.00 93 THR A O 1
ATOM 754 N N . GLN A 1 94 ? -3.946 -4.002 10.464 1.00 86.50 94 GLN A N 1
ATOM 755 C CA . GLN A 1 94 ? -5.343 -4.042 10.897 1.00 86.50 94 GLN A CA 1
ATOM 756 C C . GLN A 1 94 ? -6.167 -5.038 10.075 1.00 86.50 94 GLN A C 1
ATOM 758 O O . GLN A 1 94 ? -6.085 -5.084 8.844 1.00 86.50 94 GLN A O 1
ATOM 763 N N . VAL A 1 95 ? -7.001 -5.804 10.768 1.00 86.94 95 VAL A N 1
ATOM 764 C CA . VAL A 1 95 ? -7.983 -6.706 10.173 1.00 86.94 95 VAL A CA 1
ATOM 765 C C . VAL A 1 95 ? -9.151 -5.874 9.649 1.00 86.94 95 VAL A C 1
ATOM 767 O O . VAL A 1 95 ? -9.933 -5.332 10.420 1.00 86.94 95 VAL A O 1
ATOM 770 N N . THR A 1 96 ? -9.278 -5.765 8.326 1.00 83.31 96 THR A N 1
ATOM 771 C CA . THR A 1 96 ? -10.307 -4.923 7.684 1.00 83.31 96 THR A CA 1
ATOM 772 C C . THR A 1 96 ? -11.601 -5.661 7.342 1.00 83.31 96 THR A C 1
ATOM 774 O O . THR A 1 96 ? -12.587 -5.028 6.985 1.00 83.31 96 THR A O 1
ATOM 777 N N . TRP A 1 97 ? -11.611 -6.993 7.420 1.00 84.94 97 TRP A N 1
ATOM 778 C CA . TRP A 1 97 ? -12.767 -7.831 7.063 1.00 84.94 97 TRP A CA 1
ATOM 779 C C . TRP A 1 97 ? -13.596 -8.278 8.269 1.00 84.94 97 TRP A C 1
ATOM 781 O O . TRP A 1 97 ? -14.594 -8.973 8.096 1.00 84.94 97 TRP A O 1
ATOM 791 N N . LYS A 1 98 ? -13.186 -7.910 9.486 1.00 88.81 98 LYS A N 1
ATOM 792 C CA . LYS A 1 98 ? -13.956 -8.150 10.706 1.00 88.81 98 LYS A CA 1
ATOM 793 C C . LYS A 1 98 ? -14.335 -6.813 11.339 1.00 88.81 98 LYS A C 1
ATOM 795 O O . LYS A 1 98 ? -13.482 -5.928 11.407 1.00 88.81 98 LYS A O 1
ATOM 800 N N . PRO A 1 99 ? -15.573 -6.656 11.827 1.00 89.81 99 PRO A N 1
ATOM 801 C CA . PRO A 1 99 ? -15.940 -5.479 12.595 1.00 89.81 99 PRO A CA 1
ATOM 802 C C . PRO A 1 99 ? -15.222 -5.487 13.951 1.00 89.81 99 PRO A C 1
ATOM 804 O O . PRO A 1 99 ? -15.187 -6.506 14.637 1.00 89.81 99 PRO A O 1
ATOM 807 N N . THR A 1 100 ? -14.682 -4.339 14.356 1.00 92.69 100 THR A N 1
ATOM 808 C CA . THR A 1 100 ? -14.060 -4.164 15.681 1.00 92.69 100 THR A CA 1
ATOM 809 C C . THR A 1 100 ? -15.091 -4.155 16.813 1.00 92.69 100 THR A C 1
ATOM 811 O O . THR A 1 100 ? -14.815 -4.573 17.937 1.00 92.69 100 THR A O 1
ATOM 814 N N . MET A 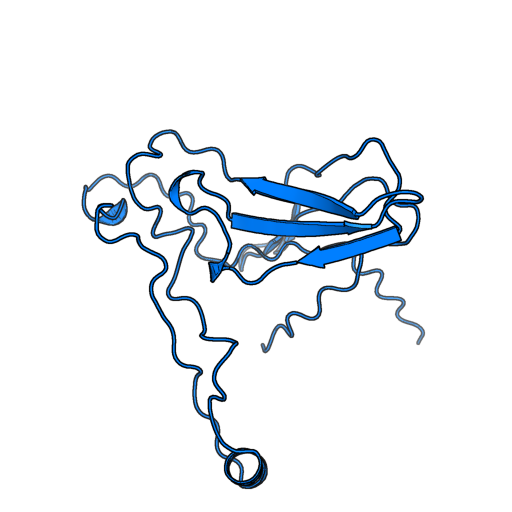1 101 ? -16.279 -3.633 16.525 1.00 92.94 101 MET A N 1
ATOM 815 C CA . MET A 1 101 ? -17.404 -3.543 17.449 1.00 92.94 101 MET A CA 1
ATOM 816 C C . MET A 1 101 ? -18.707 -3.460 16.657 1.00 92.94 101 MET A C 1
ATOM 818 O O . MET A 1 101 ? -18.701 -3.215 15.447 1.00 92.94 101 MET A O 1
ATOM 822 N N . THR A 1 102 ? -19.824 -3.645 17.346 1.00 94.00 102 THR A N 1
ATOM 823 C CA . THR A 1 102 ? -21.153 -3.454 16.764 1.00 94.00 102 THR A CA 1
ATOM 824 C C . THR A 1 102 ? -21.499 -1.968 16.635 1.00 94.00 102 THR A C 1
ATOM 826 O O . THR A 1 102 ? -20.951 -1.117 17.336 1.00 94.00 102 THR A O 1
ATOM 829 N N . ALA A 1 103 ? -22.456 -1.641 15.761 1.00 93.31 103 ALA A N 1
ATOM 830 C CA . ALA A 1 103 ? -22.928 -0.265 15.604 1.00 93.31 103 ALA A CA 1
ATOM 831 C C . ALA A 1 103 ? -23.511 0.307 16.911 1.00 93.31 103 ALA A C 1
ATOM 833 O O . ALA A 1 103 ? -23.276 1.469 17.224 1.00 93.31 103 ALA A O 1
ATOM 834 N N . ALA A 1 104 ? -24.223 -0.512 17.694 1.00 96.00 104 ALA A N 1
ATOM 835 C CA . ALA A 1 104 ? -24.806 -0.093 18.968 1.00 96.00 104 ALA A CA 1
ATOM 836 C C . ALA A 1 104 ? -23.734 0.273 20.009 1.00 96.00 104 ALA A C 1
ATOM 838 O O . ALA A 1 104 ? -23.849 1.313 20.649 1.00 96.00 104 ALA A O 1
ATOM 839 N N . GLU A 1 105 ? -22.673 -0.533 20.137 1.00 94.19 105 GLU A N 1
ATOM 840 C CA . GLU A 1 105 ? -21.543 -0.237 21.033 1.00 94.19 105 GLU A CA 1
ATOM 841 C C . GLU A 1 105 ? -20.820 1.055 20.631 1.00 94.19 105 GLU A C 1
ATOM 843 O O . GLU A 1 105 ? -20.438 1.846 21.494 1.00 94.19 105 GLU A O 1
ATOM 848 N N . TRP A 1 106 ? -20.635 1.289 19.328 1.00 94.12 106 TRP A N 1
ATOM 849 C CA . TRP A 1 106 ? -20.016 2.522 18.844 1.00 94.12 106 TRP A CA 1
ATOM 850 C C . TRP A 1 106 ? -20.893 3.747 19.130 1.00 94.12 106 TRP A C 1
ATOM 852 O O . TRP A 1 106 ? -20.406 4.748 19.652 1.00 94.12 106 TRP A O 1
ATOM 862 N N . LEU A 1 107 ? -22.201 3.648 18.858 1.00 95.31 107 LEU A N 1
ATOM 863 C CA . LEU A 1 107 ? -23.175 4.708 19.146 1.00 95.31 107 LEU A CA 1
ATOM 864 C C . LEU A 1 107 ? -23.305 4.993 20.647 1.00 95.31 107 LEU A C 1
ATOM 866 O O . LEU A 1 107 ? -23.573 6.130 21.026 1.00 95.31 107 LEU A O 1
ATOM 870 N N . SER A 1 108 ? -23.069 3.997 21.506 1.00 96.25 108 SER A N 1
ATOM 871 C CA . SER A 1 108 ? -23.014 4.178 22.960 1.00 96.25 108 SER A CA 1
ATOM 872 C C . SER A 1 108 ? -21.692 4.787 23.453 1.00 96.25 108 SER A C 1
ATOM 874 O O . SER A 1 108 ? -21.468 4.855 24.660 1.00 96.25 108 SER A O 1
ATOM 876 N N . GLY A 1 109 ? -20.799 5.197 22.544 1.00 94.62 109 GLY A N 1
ATOM 877 C CA . GLY A 1 109 ? -19.528 5.854 22.855 1.00 94.62 109 GLY A CA 1
ATOM 878 C C . GLY A 1 109 ? -18.339 4.911 23.057 1.00 94.62 109 GLY A C 1
ATOM 879 O O . GLY A 1 109 ? -17.278 5.364 23.487 1.00 94.62 109 GLY A O 1
ATOM 880 N N . SER A 1 110 ? -18.469 3.615 22.756 1.00 93.69 110 SER A N 1
ATOM 881 C CA . SER A 1 110 ? -17.335 2.688 22.858 1.00 93.69 110 SER A CA 1
ATOM 882 C C . SER A 1 110 ? -16.289 2.983 21.783 1.00 93.69 110 SER A C 1
ATOM 884 O O . SER A 1 110 ? -16.612 3.171 20.611 1.00 93.69 110 SER A O 1
ATOM 886 N N . ASN A 1 111 ? -15.012 2.945 22.166 1.00 92.50 111 ASN A N 1
ATOM 887 C CA . ASN A 1 111 ? -13.891 3.084 21.242 1.00 92.50 111 ASN A CA 1
ATOM 888 C C . ASN A 1 111 ? -12.878 1.954 21.475 1.00 92.50 111 ASN A C 1
ATOM 890 O O . ASN A 1 111 ? -12.111 1.981 22.435 1.00 92.50 111 ASN A O 1
ATOM 894 N N . ARG A 1 112 ? -12.907 0.931 20.617 1.00 89.31 112 ARG A N 1
ATOM 895 C CA . ARG A 1 112 ? -12.002 -0.225 20.652 1.00 89.31 112 ARG A CA 1
ATOM 896 C C . ARG A 1 112 ? -11.050 -0.155 19.467 1.00 89.31 112 ARG A C 1
ATOM 898 O O . ARG A 1 112 ? -11.451 0.209 18.362 1.00 89.31 112 ARG A O 1
ATOM 905 N N . GLN A 1 113 ? -9.808 -0.557 19.702 1.00 88.88 113 GLN A N 1
ATOM 906 C CA . GLN A 1 113 ? -8.812 -0.684 18.648 1.00 88.88 113 GLN A CA 1
ATOM 907 C C . GLN A 1 113 ? -9.105 -1.923 17.794 1.00 88.88 113 GLN A C 1
ATOM 909 O O . GLN A 1 113 ? -9.460 -2.975 18.324 1.00 88.88 113 GLN A O 1
ATOM 914 N N . ALA A 1 114 ? -8.949 -1.798 16.474 1.00 88.50 114 ALA A N 1
ATOM 915 C CA . ALA A 1 114 ? -9.091 -2.928 15.560 1.00 88.50 114 ALA A CA 1
ATOM 916 C C . ALA A 1 114 ? -8.064 -4.031 15.862 1.00 88.50 114 ALA A C 1
ATOM 918 O O . ALA A 1 114 ? -6.911 -3.742 16.194 1.00 88.50 114 ALA A O 1
ATOM 919 N N . GLU A 1 115 ? -8.480 -5.290 15.696 1.00 91.12 115 GLU A N 1
ATOM 920 C CA . GLU A 1 115 ? -7.581 -6.447 15.726 1.00 91.12 115 GLU A CA 1
ATOM 921 C C . GLU A 1 115 ? -6.468 -6.255 14.682 1.00 91.12 115 GLU A C 1
ATOM 923 O O . GLU A 1 115 ? -6.708 -5.739 13.586 1.00 91.12 115 GLU A O 1
ATOM 928 N N . THR A 1 116 ? -5.242 -6.666 15.009 1.00 90.00 116 THR A N 1
ATOM 929 C CA . THR A 1 116 ? -4.108 -6.625 14.078 1.00 90.00 116 THR A CA 1
ATOM 930 C C . THR A 1 116 ? -3.516 -8.015 13.894 1.00 90.00 116 THR A C 1
ATOM 932 O O . THR A 1 116 ? -3.531 -8.830 14.812 1.00 90.00 116 THR A O 1
ATOM 935 N N . ILE A 1 117 ? -2.993 -8.285 12.699 1.00 91.69 117 ILE A N 1
ATOM 936 C CA . ILE A 1 117 ? -2.322 -9.538 12.350 1.00 91.69 117 ILE A CA 1
ATOM 937 C C . ILE A 1 117 ? -0.931 -9.271 11.774 1.00 91.69 117 ILE A C 1
ATOM 939 O O . ILE A 1 117 ? -0.684 -8.238 11.149 1.00 91.69 117 ILE A O 1
ATOM 943 N N . SER A 1 118 ? -0.014 -10.219 11.953 1.00 92.44 118 SER A N 1
ATOM 944 C CA . SER A 1 118 ? 1.271 -10.193 11.252 1.00 92.44 118 SER A CA 1
ATOM 945 C C . SER A 1 118 ? 1.101 -10.716 9.827 1.00 92.44 118 SER A C 1
ATOM 947 O O . SER A 1 118 ? 0.435 -11.727 9.615 1.00 92.44 118 SER A O 1
ATOM 949 N N . LEU A 1 119 ? 1.728 -10.048 8.857 1.00 90.38 119 LEU A N 1
ATOM 950 C CA . LEU A 1 119 ? 1.793 -10.514 7.466 1.00 90.38 119 LEU A CA 1
ATOM 951 C C . LEU A 1 119 ? 3.011 -11.410 7.195 1.00 90.38 119 LEU A C 1
ATOM 953 O O . LEU A 1 119 ? 3.262 -11.771 6.050 1.00 90.38 119 LEU A O 1
ATOM 957 N N . ARG A 1 120 ? 3.785 -11.759 8.229 1.00 92.56 120 ARG A N 1
ATOM 958 C CA . ARG A 1 120 ? 4.995 -12.573 8.094 1.00 92.56 120 ARG A CA 1
ATOM 959 C C . ARG A 1 120 ? 4.654 -14.007 7.670 1.00 92.56 120 ARG A C 1
ATOM 961 O O . ARG A 1 120 ? 3.946 -14.688 8.416 1.00 92.56 120 ARG A O 1
ATOM 968 N N . PRO A 1 121 ? 5.205 -14.504 6.548 1.00 91.62 121 PRO A N 1
ATOM 969 C CA . PRO A 1 121 ? 5.111 -15.917 6.198 1.00 91.62 121 PRO A CA 1
ATOM 970 C C . PRO A 1 121 ? 5.794 -16.806 7.255 1.00 91.62 121 PRO A C 1
ATOM 972 O O . PRO A 1 121 ? 6.826 -16.403 7.796 1.00 91.62 121 PRO A O 1
ATOM 975 N N . PRO A 1 122 ? 5.267 -18.008 7.560 1.00 89.12 122 PRO A N 1
ATOM 976 C CA . PRO A 1 122 ? 5.801 -18.870 8.622 1.00 89.12 122 PRO A CA 1
ATOM 977 C C . PRO A 1 122 ? 7.277 -19.261 8.464 1.00 89.12 122 PRO A C 1
ATOM 979 O O . PRO A 1 122 ? 7.954 -19.516 9.454 1.00 89.12 122 PRO A O 1
ATOM 982 N N . ASP A 1 123 ? 7.767 -19.311 7.230 1.00 91.00 123 ASP A N 1
ATOM 983 C CA . ASP A 1 123 ? 9.122 -19.714 6.852 1.00 91.00 123 ASP A CA 1
ATOM 984 C C . ASP A 1 123 ? 10.122 -18.545 6.772 1.00 91.00 123 ASP A C 1
ATOM 986 O O . ASP A 1 123 ? 11.305 -18.776 6.536 1.00 91.00 123 ASP A O 1
ATOM 990 N N . MET A 1 124 ? 9.681 -17.295 6.966 1.00 88.88 124 MET A N 1
ATOM 991 C CA . MET A 1 124 ? 10.562 -16.125 6.899 1.00 88.88 124 MET A CA 1
ATOM 992 C C . MET A 1 124 ? 10.983 -15.626 8.285 1.00 88.88 124 MET A C 1
ATOM 994 O O . MET A 1 124 ? 10.159 -15.372 9.168 1.00 88.88 124 MET A O 1
ATOM 998 N N . THR A 1 125 ? 12.282 -15.375 8.441 1.00 89.81 125 THR A N 1
ATOM 999 C CA . THR A 1 125 ? 12.862 -14.789 9.659 1.00 89.81 125 THR A CA 1
ATOM 1000 C C . THR A 1 125 ? 12.830 -13.253 9.591 1.00 89.81 125 THR A C 1
ATOM 1002 O O . THR A 1 125 ? 13.175 -12.705 8.544 1.00 89.81 125 THR A O 1
ATOM 1005 N N . PRO A 1 126 ? 12.443 -12.528 10.661 1.00 85.62 126 PRO A N 1
ATOM 1006 C CA . PRO A 1 126 ? 12.475 -11.060 10.695 1.00 85.62 126 PRO A CA 1
ATOM 1007 C C . PRO A 1 126 ? 13.882 -10.475 10.559 1.00 85.62 126 PRO A C 1
ATOM 1009 O O . PRO A 1 126 ? 14.837 -11.009 11.124 1.00 85.62 126 PRO A O 1
ATOM 1012 N N . CYS A 1 127 ? 13.989 -9.327 9.889 1.00 77.81 127 CYS A N 1
ATOM 1013 C CA . CYS A 1 127 ? 15.252 -8.620 9.698 1.00 77.81 127 CYS A CA 1
ATOM 1014 C C . CYS A 1 127 ? 15.847 -8.120 11.026 1.00 77.81 127 CYS A C 1
ATOM 1016 O O . CYS A 1 127 ? 17.047 -8.275 11.252 1.00 77.81 127 CYS A O 1
ATOM 1018 N N . LYS A 1 128 ? 15.030 -7.578 11.943 1.00 66.81 128 LYS A N 1
ATOM 1019 C CA . LYS A 1 128 ? 15.525 -7.043 13.231 1.00 66.81 128 LYS A CA 1
ATOM 1020 C C . LYS A 1 128 ? 16.184 -8.069 14.158 1.00 66.81 128 LYS A C 1
ATOM 1022 O O . LYS A 1 128 ? 16.912 -7.682 15.065 1.00 66.81 128 LYS A O 1
ATOM 1027 N N . THR A 1 129 ? 15.961 -9.368 13.959 1.00 52.97 129 THR A N 1
ATOM 1028 C CA . THR A 1 129 ? 16.542 -10.409 14.825 1.00 52.97 129 THR A CA 1
ATOM 1029 C C . THR A 1 129 ? 18.044 -10.622 14.572 1.00 52.97 129 THR A C 1
ATOM 1031 O O . THR A 1 129 ? 18.724 -11.214 15.406 1.00 52.97 129 THR A O 1
ATOM 1034 N N . GLN A 1 130 ? 18.603 -10.100 13.473 1.00 44.22 130 GLN A N 1
ATOM 1035 C CA . GLN A 1 130 ? 20.042 -10.135 13.197 1.00 44.22 130 GLN A CA 1
ATOM 1036 C C . GLN A 1 130 ? 20.636 -8.734 13.352 1.00 44.22 130 GLN A C 1
ATOM 1038 O O . GLN A 1 130 ? 20.542 -7.903 12.453 1.00 44.22 130 GLN A O 1
ATOM 1043 N N . GLY A 1 131 ? 21.232 -8.469 14.517 1.00 42.88 131 GLY A N 1
ATOM 1044 C CA . GLY A 1 131 ? 21.812 -7.173 14.856 1.00 42.88 131 GLY A CA 1
ATOM 1045 C C . GLY A 1 131 ? 22.718 -6.608 13.758 1.00 42.88 131 GLY A C 1
ATOM 1046 O O . GLY A 1 131 ? 23.732 -7.215 13.414 1.00 42.88 131 GLY A O 1
ATOM 1047 N N . ARG A 1 132 ? 22.321 -5.446 13.225 1.00 36.16 132 ARG A N 1
ATOM 1048 C CA . ARG A 1 132 ? 23.139 -4.337 12.700 1.00 36.16 132 ARG A CA 1
ATOM 1049 C C . ARG A 1 132 ? 22.189 -3.257 12.180 1.00 36.16 132 ARG A C 1
ATOM 1051 O O . ARG A 1 132 ? 21.478 -3.461 11.200 1.00 36.16 132 ARG A O 1
ATOM 1058 N N . GLU A 1 133 ? 22.178 -2.128 12.882 1.00 38.59 133 GLU A N 1
ATOM 1059 C CA . GLU A 1 133 ? 21.472 -0.903 12.515 1.00 38.59 133 GLU A CA 1
ATOM 1060 C C . GLU A 1 133 ? 21.970 -0.392 11.159 1.00 38.59 133 GLU A C 1
ATOM 1062 O O . GLU A 1 133 ? 23.092 0.086 11.024 1.00 38.59 133 GLU A O 1
ATOM 1067 N N . LEU A 1 134 ? 21.112 -0.465 10.148 1.00 29.16 134 LEU A N 1
ATOM 1068 C CA . LEU A 1 134 ? 21.071 0.536 9.092 1.00 29.16 134 LEU A CA 1
ATOM 1069 C C . LEU A 1 134 ? 19.645 1.069 9.102 1.00 29.16 134 LEU A C 1
ATOM 1071 O O . LEU A 1 134 ? 18.754 0.554 8.427 1.00 29.16 134 LEU A O 1
ATOM 1075 N N . PHE A 1 135 ? 19.428 2.050 9.975 1.00 28.03 135 PHE A N 1
ATOM 1076 C CA . PHE A 1 135 ? 18.197 2.814 10.027 1.00 28.03 135 PHE A CA 1
ATOM 1077 C C . PHE A 1 135 ? 18.046 3.590 8.720 1.00 28.03 135 PHE A C 1
ATOM 1079 O O . PHE A 1 135 ? 18.631 4.650 8.535 1.00 28.03 135 PHE A O 1
ATOM 1086 N N . ILE A 1 136 ? 17.205 3.082 7.829 1.00 29.62 136 ILE A N 1
ATOM 1087 C CA . ILE A 1 136 ? 16.211 3.963 7.229 1.00 29.62 136 ILE A CA 1
ATOM 1088 C C . ILE A 1 136 ? 14.961 3.686 8.052 1.00 29.62 136 ILE A C 1
ATOM 1090 O O . ILE A 1 136 ? 14.305 2.659 7.876 1.00 29.62 136 ILE A O 1
ATOM 1094 N N . ASN A 1 137 ? 14.724 4.530 9.057 1.00 26.94 137 ASN A N 1
ATOM 1095 C CA . ASN A 1 137 ? 13.524 4.471 9.879 1.00 26.94 137 ASN A CA 1
ATOM 1096 C C . ASN A 1 137 ? 12.322 4.820 8.994 1.00 26.94 137 ASN A C 1
ATOM 1098 O O . ASN A 1 137 ? 11.840 5.944 9.021 1.00 26.94 137 ASN A O 1
ATOM 1102 N N . PHE A 1 138 ? 11.758 3.839 8.290 1.00 33.47 138 PHE A N 1
ATOM 1103 C CA . PHE A 1 138 ? 10.352 3.904 7.884 1.00 33.47 138 PHE A CA 1
ATOM 1104 C C . PHE A 1 138 ? 9.468 3.636 9.114 1.00 33.47 138 PHE A C 1
ATOM 1106 O O . PHE A 1 138 ? 8.666 2.710 9.152 1.00 33.47 138 PHE A O 1
ATOM 1113 N N . SER A 1 139 ? 9.676 4.426 10.174 1.00 29.78 139 SER A N 1
ATOM 1114 C CA . SER A 1 139 ? 8.842 4.440 11.381 1.00 29.78 139 SER A CA 1
ATOM 1115 C C . SER A 1 139 ? 7.464 5.025 11.066 1.00 29.78 139 SER A C 1
ATOM 1117 O O . SER A 1 139 ? 6.460 4.654 11.674 1.00 29.78 139 SER A O 1
ATOM 1119 N N . CYS A 1 140 ? 7.383 5.892 10.056 1.00 28.66 140 CYS A N 1
ATOM 1120 C CA . CYS A 1 140 ? 6.123 6.464 9.635 1.00 28.66 140 CYS A CA 1
ATOM 1121 C C . CYS A 1 140 ? 5.534 5.699 8.454 1.00 28.66 140 CYS A C 1
ATOM 1123 O O . CYS A 1 140 ? 6.202 5.374 7.474 1.00 28.66 140 CYS A O 1
ATOM 1125 N N . CYS A 1 141 ? 4.242 5.408 8.580 1.00 32.78 141 CYS A N 1
ATOM 1126 C CA . CYS A 1 141 ? 3.403 4.830 7.547 1.00 32.78 141 CYS A CA 1
ATOM 1127 C C . CYS A 1 141 ? 3.742 5.430 6.176 1.00 32.78 141 CYS A C 1
ATOM 1129 O O . CYS A 1 141 ? 3.517 6.619 5.969 1.00 32.78 141 CYS A O 1
ATOM 1131 N N . PHE A 1 142 ? 4.190 4.613 5.218 1.00 32.72 142 PHE A N 1
ATOM 1132 C CA . PHE A 1 142 ? 4.116 4.998 3.812 1.00 32.72 142 PHE A CA 1
ATOM 1133 C C . PHE A 1 142 ? 2.651 5.286 3.484 1.00 32.72 142 PHE A C 1
ATOM 1135 O O . PHE A 1 142 ? 1.840 4.374 3.292 1.00 32.72 142 PHE A O 1
ATOM 1142 N N . ILE A 1 143 ? 2.292 6.562 3.468 1.00 40.53 143 ILE A N 1
ATOM 1143 C CA . ILE A 1 143 ? 1.048 7.020 2.884 1.00 40.53 143 ILE A CA 1
ATOM 1144 C C . ILE A 1 143 ? 1.419 7.355 1.451 1.00 40.53 143 ILE A C 1
ATOM 1146 O O . ILE A 1 143 ? 2.073 8.356 1.189 1.00 40.53 143 ILE A O 1
ATOM 1150 N N . VAL A 1 144 ? 1.010 6.512 0.505 1.00 38.84 144 VAL A N 1
ATOM 1151 C CA . VAL A 1 144 ? 0.984 6.927 -0.898 1.00 38.84 144 VAL A CA 1
ATOM 1152 C C . VAL A 1 144 ? -0.064 8.036 -0.994 1.00 38.84 144 VAL A C 1
ATOM 1154 O O . VAL A 1 144 ? -1.259 7.770 -1.123 1.00 38.84 144 VAL A O 1
ATOM 1157 N N . VAL A 1 145 ? 0.371 9.286 -0.823 1.00 37.19 145 VAL A N 1
ATOM 1158 C CA . VAL A 1 145 ? -0.473 10.466 -1.012 1.00 37.19 145 VAL A CA 1
ATOM 1159 C C . VAL A 1 145 ? -0.605 10.682 -2.509 1.00 37.19 145 VAL A C 1
ATOM 1161 O O . VAL A 1 145 ? 0.182 11.386 -3.135 1.00 37.19 145 VAL A O 1
ATOM 1164 N N . VAL A 1 146 ? -1.615 10.045 -3.087 1.00 36.12 146 VAL A N 1
ATOM 1165 C CA . VAL A 1 146 ? -2.085 10.388 -4.422 1.00 36.12 146 VAL A CA 1
ATOM 1166 C C . VAL A 1 146 ? -2.663 11.803 -4.355 1.00 36.12 146 VAL A C 1
ATOM 1168 O O . VAL A 1 146 ? -3.493 12.089 -3.496 1.00 36.12 146 VAL A O 1
ATOM 1171 N N . LYS A 1 147 ? -2.142 12.687 -5.212 1.00 31.45 147 LYS A N 1
ATOM 1172 C CA . LYS A 1 147 ? -2.425 14.127 -5.325 1.00 31.45 147 LYS A CA 1
ATOM 1173 C C . LYS A 1 147 ? -3.798 14.536 -4.767 1.00 31.45 147 LYS A C 1
ATOM 1175 O O . LYS A 1 147 ? -4.829 14.347 -5.405 1.00 31.45 147 LYS A O 1
ATOM 1180 N N . VAL A 1 148 ? -3.783 15.159 -3.590 1.00 30.94 148 VAL A N 1
ATOM 1181 C CA . VAL A 1 148 ? -4.932 15.873 -3.036 1.00 30.94 148 VAL A CA 1
ATOM 1182 C C . VAL A 1 148 ? -4.855 17.307 -3.552 1.00 30.94 148 VAL A C 1
ATOM 1184 O O . VAL A 1 148 ? -4.090 18.115 -3.033 1.00 30.94 148 VAL A O 1
ATOM 1187 N N . THR A 1 149 ? -5.640 17.642 -4.573 1.00 26.45 149 THR A N 1
ATOM 1188 C CA . THR A 1 149 ? -5.971 19.050 -4.821 1.00 26.45 149 THR A CA 1
ATOM 1189 C C . THR A 1 149 ? -6.989 19.446 -3.754 1.00 26.45 149 THR A C 1
ATOM 1191 O O . THR A 1 149 ? -8.181 19.186 -3.903 1.00 26.45 149 THR A O 1
ATOM 1194 N N . ILE A 1 150 ? -6.525 20.012 -2.637 1.00 23.53 150 ILE A N 1
ATOM 1195 C CA . ILE A 1 150 ? -7.416 20.714 -1.711 1.00 23.53 150 ILE A CA 1
ATOM 1196 C C . ILE A 1 150 ? -7.783 22.021 -2.413 1.00 23.53 150 ILE A C 1
ATOM 1198 O O . ILE A 1 150 ? -6.997 22.964 -2.422 1.00 23.53 150 ILE A O 1
ATOM 1202 N N . VAL A 1 151 ? -8.956 22.067 -3.040 1.00 22.23 151 VAL A N 1
ATOM 1203 C CA . VAL A 1 151 ? -9.584 23.349 -3.356 1.00 22.23 151 VAL A CA 1
ATOM 1204 C C . VAL A 1 151 ? -10.130 23.872 -2.030 1.00 22.23 151 VAL A C 1
ATOM 1206 O O . VAL A 1 151 ? -11.162 23.408 -1.552 1.00 22.23 151 VAL A O 1
ATOM 1209 N N . ILE A 1 152 ? -9.379 24.765 -1.385 1.00 22.44 152 ILE A N 1
ATOM 1210 C CA . ILE A 1 152 ? -9.921 25.608 -0.320 1.00 22.44 152 ILE A CA 1
ATOM 1211 C C . ILE A 1 152 ? -10.677 26.721 -1.045 1.00 22.44 152 ILE A C 1
ATOM 1213 O O . ILE A 1 152 ? -10.076 27.713 -1.451 1.00 22.44 152 ILE A O 1
ATOM 1217 N N . GLU A 1 153 ? -11.972 26.524 -1.276 1.00 21.22 153 GLU A N 1
ATOM 1218 C CA . GLU A 1 153 ? -12.867 27.665 -1.455 1.00 21.22 153 GLU A CA 1
ATOM 1219 C C . GLU A 1 153 ? -13.190 28.209 -0.060 1.00 21.22 153 GLU A C 1
ATOM 1221 O O . GLU A 1 153 ? -13.541 27.445 0.844 1.00 21.22 153 GLU A O 1
ATOM 1226 N N . TYR A 1 154 ? -12.939 29.509 0.116 1.00 35.25 154 TYR A N 1
ATOM 1227 C CA . TYR A 1 154 ? -13.240 30.269 1.330 1.00 35.25 154 TYR A CA 1
ATOM 1228 C C . TYR A 1 154 ? -14.746 30.445 1.521 1.00 35.25 154 TYR A C 1
ATOM 1230 O O . TYR A 1 154 ? -15.446 30.636 0.501 1.00 35.25 154 TYR A O 1
#

Secondary structure (DSSP, 8-state):
-------PPPPTT--EE--EEE-SSTTSEEEPPPEE-SSPPSEEEEPPGGGS-TTTTEEEEEEEE-SS-EEEEEEE---S-TTSB-TTTS--EE-SSS-SS-HHHHHTT---PPPEE----TTPPBGGGS-------TTS--------------

Sequence (154 aa):
MLVKKNINYPSQGDRIINTYEVSEEEPHLFACAPFKMETALQGVSFLPKRVCDVRAVEVARAWRLTDHSVEGLTFTVPRVKMEFFQDDLYPPTQVTWKPTMTAAEWLSGSNRQAETISLRPPDMTPCKTQGRELFINFSCCFIVVVKVTIVIEY

Foldseek 3Di:
DPPPLPQDWAPFFDQKQWFWDADPDPVRTHTDDIDGHPFTFRTKAWDFQLPADQLQQFLTKIWTDGPPDIDIDTDHDDDPCSQAGACLSWPFGFDPPDDQDDPVCVVVVDDGDGDTHGSDDPPHHHPVVDDDDPDPRPVDDRSSRGDDPPPPDD

Organism: NCBI:txid1093978

InterPro domains:
  IPR015505 Coronin [PTHR10856] (12-123)
  IPR015943 WD40/YVTN repeat-like-containing domain superfamily [G3DSA:2.130.10.10] (5-77)

Radius of gyration: 17.95 Å; chains: 1; bounding box: 48×50×45 Å